Protein AF-A0A7Z1DRW9-F1 (afdb_monomer_lite)

Structure (mmCIF, N/CA/C/O backbone):
data_AF-A0A7Z1DRW9-F1
#
_entry.id   AF-A0A7Z1DRW9-F1
#
loop_
_atom_site.group_PDB
_atom_site.id
_atom_site.type_symbol
_atom_site.label_atom_id
_atom_site.label_alt_id
_atom_site.label_comp_id
_atom_site.label_asym_id
_atom_site.label_entity_id
_atom_site.label_seq_id
_atom_site.pdbx_PDB_ins_code
_atom_site.Cartn_x
_atom_site.Cartn_y
_atom_site.Cartn_z
_atom_site.occupancy
_atom_site.B_iso_or_equiv
_atom_site.auth_seq_id
_atom_site.auth_comp_id
_atom_site.auth_asym_id
_atom_site.auth_atom_id
_atom_site.pdbx_PDB_model_num
ATOM 1 N N . MET A 1 1 ? -5.530 1.410 28.103 1.00 53.78 1 MET A N 1
ATOM 2 C CA . MET A 1 1 ? -5.184 0.035 28.532 1.00 53.78 1 MET A CA 1
ATOM 3 C C . MET A 1 1 ? -5.486 -0.029 30.019 1.00 53.78 1 MET A C 1
ATOM 5 O O . MET A 1 1 ? -5.258 0.976 30.682 1.00 53.78 1 MET A O 1
ATOM 9 N N . GLN A 1 2 ? -6.097 -1.100 30.523 1.00 48.28 2 GLN A N 1
ATOM 10 C CA . GLN A 1 2 ? -6.380 -1.204 31.956 1.00 48.28 2 GLN A CA 1
ATOM 11 C C . GLN A 1 2 ? -5.165 -1.859 32.613 1.00 48.28 2 GLN A C 1
ATOM 13 O O . GLN A 1 2 ? -4.790 -2.970 32.236 1.00 48.28 2 GLN A O 1
ATOM 18 N N . THR A 1 3 ? -4.497 -1.152 33.520 1.00 59.00 3 THR A N 1
ATOM 19 C CA . THR A 1 3 ? -3.455 -1.770 34.347 1.00 59.00 3 THR A CA 1
ATOM 20 C C . THR A 1 3 ? -4.101 -2.756 35.323 1.00 59.00 3 THR A C 1
ATOM 22 O O . THR A 1 3 ? -5.303 -2.679 35.587 1.00 59.00 3 THR A O 1
ATOM 25 N N . LYS A 1 4 ? -3.313 -3.693 35.872 1.00 55.31 4 LYS A N 1
ATOM 26 C CA . LYS A 1 4 ? -3.790 -4.677 36.866 1.00 55.31 4 LYS A CA 1
ATOM 27 C C . LYS A 1 4 ? -4.442 -4.027 38.104 1.00 55.31 4 LYS A C 1
ATOM 29 O O . LYS A 1 4 ? -5.216 -4.689 38.780 1.00 55.31 4 LYS A O 1
ATOM 34 N N . ASP A 1 5 ? -4.207 -2.732 38.324 1.00 61.09 5 ASP A N 1
ATOM 35 C CA . ASP A 1 5 ? -4.785 -1.907 39.394 1.00 61.09 5 ASP A CA 1
ATOM 36 C C . ASP A 1 5 ? -6.076 -1.155 39.002 1.00 61.09 5 ASP A C 1
ATOM 38 O O . ASP A 1 5 ? -6.511 -0.242 39.702 1.00 61.09 5 ASP A O 1
ATOM 42 N N . GLY A 1 6 ? -6.694 -1.472 37.859 1.00 59.41 6 GLY A N 1
ATOM 43 C CA . GLY A 1 6 ? -7.991 -0.906 37.459 1.00 59.41 6 GLY A CA 1
ATOM 44 C C . GLY A 1 6 ? -7.952 0.544 36.956 1.00 59.41 6 GLY A C 1
ATOM 45 O O . GLY A 1 6 ? -8.985 1.075 36.541 1.00 59.41 6 GLY A O 1
ATOM 46 N N . LYS A 1 7 ? -6.778 1.187 36.918 1.00 56.84 7 LYS A N 1
ATOM 47 C CA . LYS A 1 7 ? -6.607 2.533 36.355 1.00 56.84 7 LYS A CA 1
ATOM 48 C C . LYS A 1 7 ? -6.734 2.488 34.828 1.00 56.84 7 LYS A C 1
ATOM 50 O O . LYS A 1 7 ? -5.965 1.818 34.139 1.00 56.84 7 LYS A O 1
ATOM 55 N N . GLN A 1 8 ? -7.717 3.213 34.292 1.00 57.59 8 GLN A N 1
ATOM 56 C CA . GLN A 1 8 ? -7.845 3.448 32.854 1.00 57.59 8 GLN A CA 1
ATOM 57 C C . GLN A 1 8 ? -6.898 4.570 32.431 1.00 57.59 8 GLN A C 1
ATOM 59 O O . GLN A 1 8 ? -7.150 5.744 32.698 1.00 57.59 8 GLN A O 1
ATOM 64 N N . GLU A 1 9 ? -5.830 4.222 31.721 1.00 63.50 9 GLU A N 1
ATOM 65 C CA . GLU A 1 9 ? -5.040 5.227 31.016 1.00 63.50 9 GLU A CA 1
ATOM 66 C C . GLU A 1 9 ? -5.742 5.653 29.724 1.00 63.50 9 GLU A C 1
ATOM 68 O O . GLU A 1 9 ? -6.103 4.811 28.886 1.00 63.50 9 GLU A O 1
ATOM 73 N N . ARG A 1 10 ? -5.925 6.972 29.563 1.00 54.94 10 ARG A N 1
ATOM 74 C CA . ARG A 1 10 ? -6.409 7.577 28.318 1.00 54.94 10 ARG A CA 1
ATOM 75 C C . ARG A 1 10 ? -5.383 7.332 27.216 1.00 54.94 10 ARG A C 1
ATOM 77 O O . ARG A 1 10 ? -4.242 7.772 27.307 1.00 54.94 10 ARG A O 1
ATOM 84 N N . ARG A 1 11 ? -5.811 6.646 26.157 1.00 58.62 11 ARG A N 1
ATOM 85 C CA . ARG A 1 11 ? -5.034 6.511 24.923 1.00 58.62 11 ARG A CA 1
ATOM 86 C C . ARG A 1 11 ? -5.243 7.764 24.078 1.00 58.62 11 ARG A C 1
ATOM 88 O O . ARG A 1 11 ? -6.378 8.070 23.732 1.00 58.62 11 ARG A O 1
ATOM 95 N N . ASN A 1 12 ? -4.155 8.449 23.734 1.00 57.84 12 ASN A N 1
ATOM 96 C CA . ASN A 1 12 ? -4.186 9.581 22.802 1.00 57.84 12 ASN A CA 1
ATOM 97 C C . ASN A 1 12 ? -4.012 9.143 21.335 1.00 57.84 12 ASN A C 1
ATOM 99 O O . ASN A 1 12 ? -4.280 9.931 20.437 1.00 57.84 12 ASN A O 1
ATOM 103 N N . VAL A 1 13 ? -3.580 7.896 21.086 1.00 58.91 13 VAL A N 1
ATOM 104 C CA . VAL A 1 13 ? -3.332 7.341 19.744 1.00 58.91 13 VAL A CA 1
ATOM 105 C C . VAL A 1 13 ? -3.800 5.879 19.679 1.00 58.91 13 VAL A C 1
ATOM 107 O O . VAL A 1 13 ? -3.577 5.102 20.613 1.00 58.91 13 VAL A O 1
ATOM 110 N N . GLY A 1 14 ? -4.443 5.511 18.565 1.00 58.00 14 GLY A N 1
ATOM 111 C CA . GLY A 1 14 ? -4.925 4.159 18.266 1.00 58.00 14 GLY A CA 1
ATOM 112 C C . GLY A 1 14 ? -6.333 3.849 18.791 1.00 58.00 14 GLY A C 1
ATOM 113 O O . GLY A 1 14 ? -6.787 4.393 19.796 1.00 58.00 14 GLY A O 1
ATOM 114 N N . THR A 1 15 ? -7.035 2.934 18.124 1.00 57.91 15 THR A N 1
ATOM 115 C CA . THR A 1 15 ? -8.346 2.434 18.564 1.00 57.91 15 THR A CA 1
ATOM 116 C C . THR A 1 15 ? -8.197 1.438 19.725 1.00 57.91 15 THR A C 1
ATOM 118 O O . THR A 1 15 ? -7.160 0.776 19.855 1.00 57.91 15 THR A O 1
ATOM 121 N N . PRO A 1 16 ? -9.191 1.315 20.623 1.00 59.78 16 PRO A N 1
ATOM 122 C CA . PRO A 1 16 ? -9.208 0.237 21.607 1.00 59.78 16 PRO A CA 1
ATOM 123 C C . PRO A 1 16 ? -9.276 -1.123 20.891 1.00 59.78 16 PRO A C 1
ATOM 125 O O . PRO A 1 16 ? -10.202 -1.384 20.120 1.00 59.78 16 PRO A O 1
ATOM 128 N N . GLN A 1 17 ? -8.284 -1.985 21.143 1.00 57.59 17 GLN A N 1
ATOM 129 C CA . GLN A 1 17 ? -8.292 -3.365 20.654 1.00 57.59 17 GLN A CA 1
ATOM 130 C C . GLN A 1 17 ? -9.519 -4.089 21.223 1.00 57.59 17 GLN A C 1
ATOM 132 O O . GLN A 1 17 ? -9.740 -4.070 22.432 1.00 57.59 17 GLN A O 1
ATOM 137 N N . GLY A 1 18 ? -10.329 -4.693 20.350 1.00 57.84 18 GLY A N 1
ATOM 138 C CA . GLY A 1 18 ? -11.540 -5.427 20.736 1.00 57.84 18 GLY A CA 1
ATOM 139 C C . GLY A 1 18 ? -12.862 -4.679 20.532 1.00 57.84 18 GLY A C 1
ATOM 140 O O . GLY A 1 18 ? -13.919 -5.252 20.778 1.00 57.84 18 GLY A O 1
ATOM 141 N N . GLY A 1 19 ? -12.845 -3.433 20.045 1.00 65.06 19 GLY A N 1
ATOM 142 C CA . GLY A 1 19 ? -14.066 -2.784 19.558 1.00 65.06 19 GLY A CA 1
ATOM 143 C C . GLY A 1 19 ? -14.494 -3.366 18.200 1.00 65.06 19 GLY A C 1
ATOM 144 O O . GLY A 1 19 ? -13.652 -3.419 17.300 1.00 65.06 19 GLY A O 1
ATOM 145 N N . PRO A 1 20 ? -15.772 -3.736 17.982 1.00 69.88 20 PRO A N 1
ATOM 146 C CA . PRO A 1 20 ? -16.229 -4.331 16.716 1.00 69.88 20 PRO A CA 1
ATOM 147 C C . PRO A 1 20 ? -16.017 -3.413 15.499 1.00 69.88 20 PRO A C 1
ATOM 149 O O . PRO A 1 20 ? -15.914 -3.886 14.373 1.00 69.88 20 PRO A O 1
ATOM 152 N N . LEU A 1 21 ? -15.894 -2.099 15.723 1.00 79.88 21 LEU A N 1
ATOM 153 C CA . LEU A 1 21 ? -15.651 -1.096 14.681 1.00 79.88 21 LEU A CA 1
ATOM 154 C C . LEU A 1 21 ? -14.159 -0.897 14.341 1.00 79.88 21 LEU A C 1
ATOM 156 O O . LEU A 1 21 ? -13.828 -0.331 13.302 1.00 79.88 21 LEU A O 1
ATOM 160 N N . SER A 1 22 ? -13.247 -1.369 15.196 1.00 77.94 22 SER A N 1
ATOM 161 C CA . SER A 1 22 ? -11.798 -1.203 15.026 1.00 77.94 22 SER A CA 1
ATOM 162 C C . SER A 1 22 ? -11.261 -1.683 13.664 1.00 77.94 22 SER A C 1
ATOM 164 O O . SER A 1 22 ? -10.531 -0.914 13.038 1.00 77.94 22 SER A O 1
ATOM 166 N N . PRO A 1 23 ? -11.613 -2.884 13.150 1.00 80.56 23 PRO A N 1
ATOM 167 C CA . PRO A 1 23 ? -11.091 -3.346 11.858 1.00 80.56 23 PRO A CA 1
ATOM 168 C C . PRO A 1 23 ? -11.574 -2.495 10.675 1.00 80.56 23 PRO A C 1
ATOM 170 O O . PRO A 1 23 ? -10.836 -2.291 9.714 1.00 80.56 23 PRO A O 1
ATOM 173 N N . VAL A 1 24 ? -12.786 -1.936 10.751 1.00 85.44 24 VAL A N 1
ATOM 174 C CA . VAL A 1 24 ? -13.320 -1.049 9.704 1.00 85.44 24 VAL A CA 1
ATOM 175 C C . VAL A 1 24 ? -12.577 0.286 9.698 1.00 85.44 24 VAL A C 1
ATOM 177 O O . VAL A 1 24 ? -12.180 0.763 8.637 1.00 85.44 24 VAL A O 1
ATOM 180 N N . LEU A 1 25 ? -12.337 0.870 10.876 1.00 84.00 25 LEU A N 1
ATOM 181 C CA . LEU A 1 25 ? -11.603 2.134 10.998 1.00 84.00 25 LEU A CA 1
ATOM 182 C C . LEU A 1 25 ? -10.143 1.999 10.555 1.00 84.00 25 LEU A C 1
ATOM 184 O O . LEU A 1 25 ? -9.638 2.883 9.866 1.00 84.00 25 LEU A O 1
ATOM 188 N N . ALA A 1 26 ? -9.486 0.886 10.894 1.00 83.12 26 ALA A N 1
ATOM 189 C CA . ALA A 1 26 ? -8.130 0.598 10.433 1.00 83.12 26 ALA A CA 1
ATOM 190 C C . ALA A 1 26 ? -8.066 0.511 8.899 1.00 83.12 26 ALA A C 1
ATOM 192 O O . ALA A 1 26 ? -7.224 1.154 8.274 1.00 83.12 26 ALA A O 1
ATOM 193 N N . ASN A 1 27 ? -9.012 -0.199 8.276 1.00 87.88 27 ASN A N 1
ATOM 194 C CA . ASN A 1 27 ? -9.088 -0.297 6.819 1.00 87.88 27 ASN A CA 1
ATOM 195 C C . ASN A 1 27 ? 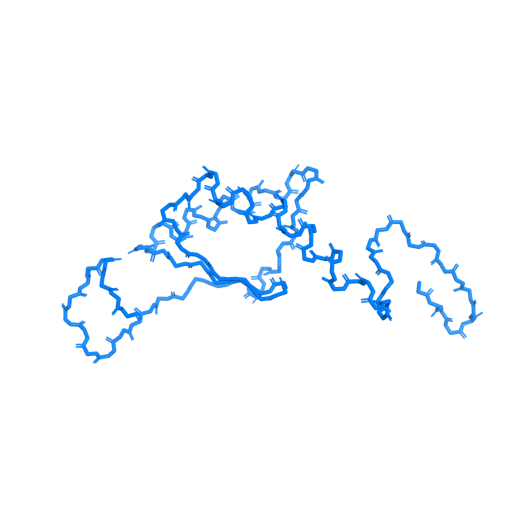-9.370 1.047 6.136 1.00 87.88 27 ASN A C 1
ATOM 197 O O . ASN A 1 27 ? -8.784 1.324 5.090 1.00 87.88 27 ASN A O 1
ATOM 201 N N . LEU A 1 28 ? -10.234 1.883 6.719 1.00 87.75 28 LEU A N 1
ATOM 202 C CA . LEU A 1 28 ? -10.518 3.224 6.207 1.00 87.75 28 LEU A CA 1
ATOM 203 C C . LEU A 1 28 ? -9.278 4.123 6.268 1.00 87.75 28 LEU A C 1
ATOM 205 O O . LEU A 1 28 ? -8.991 4.842 5.315 1.00 87.75 28 LEU A O 1
ATOM 209 N N . PHE A 1 29 ? -8.531 4.070 7.371 1.00 86.75 29 PHE A N 1
ATOM 210 C CA . PHE A 1 29 ? -7.280 4.808 7.503 1.00 86.75 29 PHE A CA 1
ATOM 211 C C . PHE A 1 29 ? -6.255 4.360 6.452 1.00 86.75 29 PHE A C 1
ATOM 213 O O . PHE A 1 29 ? -5.742 5.195 5.707 1.00 86.75 29 PHE A O 1
ATOM 220 N N . LEU A 1 30 ? -6.023 3.048 6.324 1.00 87.56 30 LEU A N 1
ATOM 221 C CA . LEU A 1 30 ? -5.088 2.482 5.344 1.00 87.56 30 LEU A CA 1
ATOM 222 C C . LEU A 1 30 ? -5.481 2.800 3.895 1.00 87.56 30 LEU A C 1
ATOM 224 O O . LEU A 1 30 ? -4.603 3.004 3.058 1.00 87.56 30 LEU A O 1
ATOM 228 N N . HIS A 1 31 ? -6.779 2.932 3.605 1.00 88.75 31 HIS A N 1
ATOM 229 C CA . HIS A 1 31 ? -7.245 3.351 2.285 1.00 88.75 31 HIS A CA 1
ATOM 230 C C . HIS A 1 31 ? -6.695 4.726 1.875 1.00 88.75 31 HIS A C 1
ATOM 232 O O . HIS A 1 31 ? -6.202 4.896 0.761 1.00 88.75 31 HIS A O 1
ATOM 238 N N . TYR A 1 32 ? -6.732 5.711 2.773 1.00 86.75 32 TYR A N 1
ATOM 239 C CA . TYR A 1 32 ? -6.228 7.054 2.471 1.00 86.75 32 TYR A CA 1
ATOM 240 C C . TYR A 1 32 ? -4.716 7.171 2.650 1.00 86.75 32 TYR A C 1
ATOM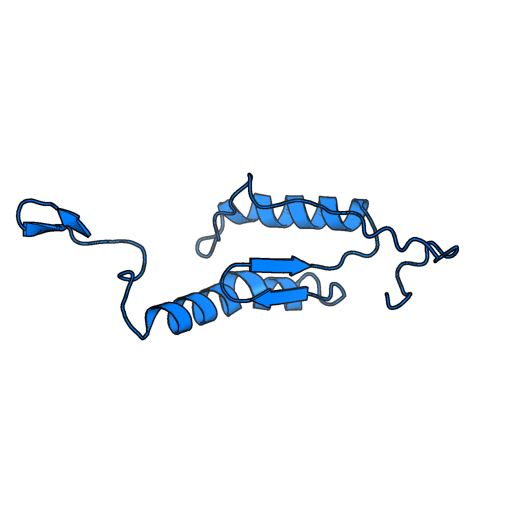 242 O O . TYR A 1 32 ? -4.053 7.836 1.854 1.00 86.75 32 TYR A O 1
ATOM 250 N N . ALA A 1 33 ? -4.170 6.508 3.667 1.00 84.62 33 ALA A N 1
ATOM 251 C CA . ALA A 1 33 ? -2.753 6.557 3.987 1.00 84.62 33 ALA A CA 1
ATOM 252 C C . ALA A 1 33 ? -1.892 5.827 2.937 1.00 84.62 33 ALA A C 1
ATOM 254 O O . ALA A 1 33 ? -0.830 6.325 2.548 1.00 84.62 33 ALA A O 1
ATOM 255 N N . LEU A 1 34 ? -2.352 4.678 2.430 1.00 87.38 34 LEU A N 1
ATOM 256 C CA . LEU A 1 34 ? -1.588 3.819 1.522 1.00 87.38 34 LEU A CA 1
ATOM 257 C C . LEU A 1 34 ? -2.249 3.662 0.151 1.00 87.38 34 LEU A C 1
ATOM 259 O O . LEU A 1 34 ? -1.653 4.071 -0.846 1.00 87.38 34 LEU A O 1
ATOM 263 N N . ASP A 1 35 ? -3.465 3.109 0.088 1.00 89.50 35 ASP A N 1
ATOM 264 C CA . ASP A 1 35 ? -4.067 2.666 -1.182 1.00 89.50 35 ASP A CA 1
ATOM 265 C C . ASP A 1 35 ? -4.241 3.830 -2.170 1.00 89.50 35 ASP A C 1
ATOM 267 O O . ASP A 1 35 ? -3.921 3.723 -3.358 1.00 89.50 35 ASP A O 1
ATOM 271 N N . ARG A 1 36 ? -4.716 4.981 -1.677 1.00 90.06 36 ARG A N 1
ATOM 272 C CA . ARG A 1 36 ? -4.916 6.182 -2.493 1.00 90.06 36 ARG A CA 1
ATOM 273 C C . ARG A 1 36 ? -3.595 6.723 -3.028 1.00 90.06 36 ARG A C 1
ATOM 275 O O . ARG A 1 36 ? -3.532 7.115 -4.191 1.00 90.06 36 ARG A O 1
ATOM 282 N N . TRP A 1 37 ? -2.551 6.730 -2.204 1.00 88.81 37 TRP A N 1
ATOM 283 C CA . TRP A 1 37 ? -1.223 7.177 -2.617 1.00 88.81 37 TRP A CA 1
ATOM 284 C C . TRP A 1 37 ? -0.623 6.247 -3.675 1.00 88.81 37 TRP A C 1
ATOM 286 O O . TRP A 1 37 ? -0.129 6.741 -4.689 1.00 88.81 37 TRP A O 1
ATOM 296 N N . LEU A 1 38 ? -0.737 4.926 -3.490 1.00 89.81 38 LEU A N 1
ATOM 297 C CA . LEU A 1 38 ? -0.294 3.935 -4.477 1.00 89.81 38 LEU A CA 1
ATOM 298 C C . LEU A 1 38 ? -1.015 4.130 -5.810 1.00 89.81 38 LEU A C 1
ATOM 300 O O . LEU A 1 38 ? -0.368 4.243 -6.843 1.00 89.81 38 LEU A O 1
ATOM 304 N N . THR A 1 39 ? -2.340 4.279 -5.778 1.00 90.31 39 THR A N 1
ATOM 305 C CA . THR A 1 39 ? -3.154 4.451 -6.992 1.00 90.31 39 THR A CA 1
ATOM 306 C C . THR A 1 39 ? -2.801 5.729 -7.762 1.00 90.31 39 THR A C 1
ATOM 308 O O . THR A 1 39 ? -2.852 5.746 -8.987 1.00 90.31 39 THR A O 1
ATOM 311 N N . VAL A 1 40 ? -2.450 6.815 -7.065 1.00 90.38 40 VAL A N 1
ATOM 312 C CA . VAL A 1 40 ? -2.125 8.104 -7.702 1.00 90.38 40 VAL A CA 1
ATOM 313 C C . VAL A 1 40 ? -0.679 8.151 -8.199 1.00 90.38 40 VAL A C 1
ATOM 315 O O . VAL A 1 40 ? -0.424 8.684 -9.275 1.00 90.38 40 VAL A O 1
ATOM 318 N N . ARG A 1 41 ? 0.276 7.638 -7.416 1.00 89.06 41 ARG A N 1
ATOM 319 C CA . ARG A 1 41 ? 1.717 7.805 -7.677 1.00 89.06 41 ARG A CA 1
ATOM 320 C C . ARG A 1 41 ? 2.342 6.620 -8.414 1.00 89.06 41 ARG A C 1
ATOM 322 O O . ARG A 1 41 ? 3.350 6.796 -9.090 1.00 89.06 41 ARG A O 1
ATOM 329 N N . HIS A 1 42 ? 1.733 5.443 -8.297 1.00 90.12 42 HIS A N 1
ATOM 330 C CA . HIS A 1 42 ? 2.189 4.183 -8.881 1.00 90.12 42 HIS A CA 1
ATOM 331 C C . HIS A 1 42 ? 1.023 3.402 -9.528 1.00 90.12 42 HIS A C 1
ATOM 333 O O . HIS A 1 42 ? 0.794 2.245 -9.172 1.00 90.12 42 HIS A O 1
ATOM 339 N N . PRO A 1 43 ? 0.279 3.999 -10.484 1.00 89.81 43 PRO A N 1
ATOM 340 C CA . PRO A 1 43 ? -0.902 3.367 -11.088 1.00 89.81 43 PRO A CA 1
ATOM 341 C C . PRO A 1 43 ? -0.592 2.048 -11.816 1.00 89.81 43 PRO A C 1
ATOM 343 O O . PRO A 1 43 ? -1.466 1.196 -11.949 1.00 89.81 43 PRO A O 1
ATOM 346 N N . ASP A 1 44 ? 0.652 1.866 -12.262 1.00 89.38 44 ASP A N 1
ATOM 347 C CA . ASP A 1 44 ? 1.103 0.677 -12.990 1.00 89.38 44 ASP A CA 1
ATOM 348 C C . ASP A 1 44 ? 1.506 -0.499 -12.086 1.00 89.38 44 ASP A C 1
ATOM 350 O O . ASP A 1 44 ? 1.828 -1.573 -12.604 1.00 89.38 44 ASP A O 1
ATOM 354 N N . ILE A 1 45 ? 1.515 -0.305 -10.760 1.00 89.00 45 ILE A N 1
ATOM 355 C CA . ILE A 1 45 ? 1.911 -1.321 -9.780 1.00 89.00 45 ILE A CA 1
ATOM 356 C C . ILE A 1 45 ? 0.649 -1.983 -9.219 1.00 89.00 45 ILE A C 1
ATOM 358 O O . ILE A 1 45 ? -0.028 -1.399 -8.369 1.00 89.00 45 ILE A O 1
ATOM 362 N N . PRO A 1 46 ? 0.310 -3.209 -9.654 1.00 89.94 46 PRO A N 1
ATOM 363 C CA . PRO A 1 46 ? -0.790 -3.942 -9.055 1.00 89.94 46 PRO A CA 1
ATOM 364 C C . PRO A 1 46 ? -0.435 -4.336 -7.620 1.00 89.94 46 PRO A C 1
ATOM 366 O O . PRO A 1 46 ? 0.663 -4.827 -7.344 1.00 89.94 46 PRO A O 1
ATOM 369 N N . PHE A 1 47 ? -1.387 -4.147 -6.712 1.00 91.56 47 PHE A N 1
ATOM 370 C CA . PHE A 1 47 ? -1.240 -4.494 -5.307 1.00 91.56 47 PHE A CA 1
ATOM 371 C C . PHE A 1 47 ? -2.509 -5.140 -4.757 1.00 91.56 47 PHE A C 1
ATOM 373 O O . PHE A 1 47 ? -3.617 -4.869 -5.220 1.00 91.56 47 PHE A O 1
ATOM 380 N N . CYS A 1 48 ? -2.329 -5.980 -3.745 1.00 89.81 48 CYS A N 1
ATOM 381 C CA . CYS A 1 48 ? -3.396 -6.592 -2.968 1.00 89.81 48 CYS A CA 1
ATOM 382 C C . CYS A 1 48 ? -3.130 -6.310 -1.491 1.00 89.81 48 CYS A C 1
ATOM 384 O O . CYS A 1 48 ? -1.995 -6.446 -1.039 1.00 89.81 48 CYS A O 1
ATOM 386 N N . ARG A 1 49 ? -4.164 -5.941 -0.733 1.00 90.81 49 ARG A N 1
ATOM 387 C CA . ARG A 1 49 ? -4.062 -5.697 0.709 1.00 90.81 49 ARG A CA 1
ATOM 388 C C . ARG A 1 49 ? -5.129 -6.486 1.453 1.00 90.81 49 ARG A C 1
ATOM 390 O O . ARG A 1 49 ? -6.291 -6.490 1.049 1.00 90.81 49 ARG A O 1
ATOM 397 N N . TYR A 1 50 ? -4.735 -7.118 2.547 1.00 86.00 50 TYR A N 1
ATOM 398 C CA . TYR A 1 50 ? -5.611 -7.784 3.493 1.00 86.00 50 TYR A CA 1
ATOM 399 C C . TYR A 1 50 ? -5.314 -7.255 4.894 1.00 86.00 50 TYR A C 1
ATOM 401 O O . TYR A 1 50 ? -4.244 -7.501 5.434 1.00 86.00 50 TYR A O 1
ATOM 409 N N . ALA A 1 51 ? -6.264 -6.515 5.475 1.00 86.12 51 ALA A N 1
ATOM 410 C CA . ALA A 1 51 ? -6.046 -5.779 6.721 1.00 86.12 51 ALA A CA 1
ATOM 411 C C . ALA A 1 51 ? -4.776 -4.900 6.639 1.00 86.12 51 ALA A C 1
ATOM 413 O O . ALA A 1 51 ? -4.723 -3.991 5.806 1.00 86.12 51 ALA A O 1
ATOM 414 N N . ASP A 1 52 ? -3.791 -5.152 7.492 1.00 82.75 52 ASP A N 1
ATOM 415 C CA . ASP A 1 52 ? -2.487 -4.496 7.554 1.00 82.75 52 ASP A CA 1
ATOM 416 C C . ASP A 1 52 ? -1.429 -5.109 6.620 1.00 82.75 52 ASP A C 1
ATOM 418 O O . ASP A 1 52 ? -0.477 -4.416 6.259 1.00 82.75 52 ASP A O 1
ATOM 422 N N . ASP A 1 53 ? -1.636 -6.335 6.137 1.00 84.19 53 ASP A N 1
ATOM 423 C CA . ASP A 1 53 ? -0.718 -7.013 5.221 1.00 84.19 53 ASP A CA 1
ATOM 424 C C . ASP A 1 53 ? -0.968 -6.608 3.762 1.00 84.19 53 ASP A C 1
ATOM 426 O O . ASP A 1 53 ? -2.094 -6.647 3.258 1.00 84.19 53 ASP A O 1
ATOM 430 N N . GLY A 1 54 ? 0.094 -6.250 3.039 1.00 86.50 54 GLY A N 1
ATOM 431 C CA . GLY A 1 54 ? 0.024 -5.840 1.637 1.00 86.50 54 GLY A CA 1
ATOM 432 C C . GLY A 1 54 ? 1.092 -6.500 0.771 1.00 86.50 54 GLY A C 1
ATOM 433 O O . GLY A 1 54 ? 2.244 -6.621 1.173 1.00 86.50 54 GLY A O 1
ATOM 434 N N . ILE A 1 55 ? 0.716 -6.881 -0.449 1.00 89.75 55 ILE A N 1
ATOM 435 C CA . ILE A 1 55 ? 1.621 -7.392 -1.482 1.00 89.75 55 ILE A CA 1
ATOM 436 C C . ILE A 1 55 ? 1.569 -6.440 -2.672 1.00 89.75 55 ILE A C 1
ATOM 438 O O . ILE A 1 55 ? 0.502 -6.194 -3.232 1.00 89.75 55 ILE A O 1
ATOM 442 N N . LEU A 1 56 ? 2.730 -5.928 -3.073 1.00 90.50 56 LEU A N 1
ATOM 443 C CA . LEU A 1 56 ? 2.892 -5.060 -4.235 1.00 90.50 56 LEU A CA 1
ATOM 444 C C . LEU A 1 56 ? 3.735 -5.794 -5.272 1.00 90.50 56 LEU A C 1
ATOM 446 O O . LEU A 1 56 ? 4.847 -6.236 -4.979 1.00 90.50 56 LEU A O 1
ATOM 450 N N . ARG A 1 57 ? 3.218 -5.929 -6.494 1.00 89.06 57 ARG A N 1
ATOM 451 C CA . ARG A 1 57 ? 3.905 -6.661 -7.558 1.00 89.06 57 ARG A CA 1
ATOM 452 C C . ARG A 1 57 ? 4.657 -5.690 -8.458 1.00 89.06 57 ARG A C 1
ATOM 454 O O . ARG A 1 57 ? 4.059 -4.974 -9.255 1.00 89.06 57 ARG A O 1
ATOM 461 N N . CYS A 1 58 ? 5.978 -5.716 -8.338 1.00 88.62 58 CYS A N 1
ATOM 462 C CA . CYS A 1 58 ? 6.886 -4.925 -9.162 1.00 88.62 58 CYS A CA 1
ATOM 463 C C . CYS A 1 58 ? 7.411 -5.755 -10.343 1.00 88.62 58 CYS A C 1
ATOM 465 O O . CYS A 1 58 ? 7.569 -6.972 -10.255 1.00 88.62 58 CYS A O 1
ATOM 467 N N . ARG A 1 59 ? 7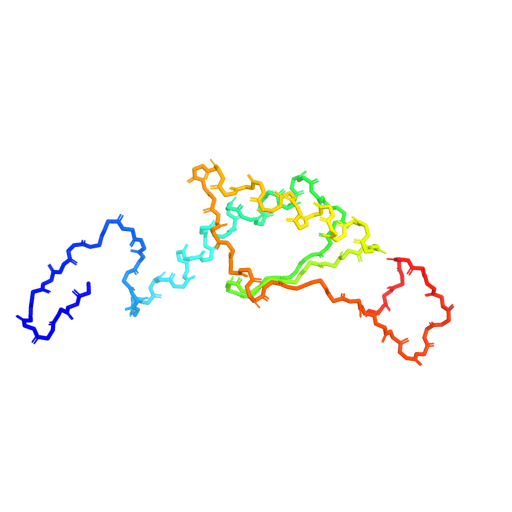.710 -5.082 -11.451 1.00 85.50 59 ARG A N 1
ATOM 468 C CA . ARG A 1 59 ? 8.249 -5.650 -12.694 1.00 85.50 59 ARG A CA 1
ATOM 469 C C . ARG A 1 59 ? 9.741 -5.960 -12.611 1.00 85.50 59 ARG A C 1
ATOM 471 O O . ARG A 1 59 ? 10.245 -6.790 -13.360 1.00 85.50 59 ARG A O 1
ATOM 478 N N . SER A 1 60 ? 10.464 -5.261 -11.742 1.00 85.75 60 SER A N 1
ATOM 479 C CA . SER A 1 60 ? 11.903 -5.441 -11.558 1.00 85.75 60 SER A CA 1
ATOM 480 C C . SER A 1 60 ? 12.308 -5.211 -10.109 1.00 85.75 60 SER A C 1
ATOM 482 O O . SER A 1 60 ? 11.637 -4.490 -9.371 1.00 85.75 60 SER A O 1
ATOM 484 N N . GLU A 1 61 ? 13.453 -5.769 -9.724 1.00 87.12 61 GLU A N 1
ATOM 485 C CA . GLU A 1 61 ? 14.037 -5.535 -8.402 1.00 87.12 61 GLU A CA 1
ATOM 486 C C . GLU A 1 61 ? 14.328 -4.046 -8.163 1.00 87.12 61 GLU A C 1
ATOM 488 O O . GLU A 1 61 ? 14.071 -3.526 -7.082 1.00 87.12 61 GLU A O 1
ATOM 493 N N . ARG A 1 62 ? 14.779 -3.326 -9.198 1.00 87.94 62 ARG A N 1
ATOM 494 C CA . ARG A 1 62 ? 15.042 -1.884 -9.114 1.00 87.94 62 ARG A CA 1
ATOM 495 C C . ARG A 1 62 ? 13.775 -1.080 -8.815 1.00 87.94 62 ARG A C 1
ATOM 497 O O . ARG A 1 62 ? 13.828 -0.124 -8.048 1.00 87.94 62 ARG A O 1
ATOM 504 N N . GLU A 1 63 ? 12.648 -1.459 -9.416 1.00 88.75 63 GLU A N 1
ATOM 505 C CA . GLU A 1 63 ? 11.348 -0.843 -9.126 1.00 88.75 63 GLU A CA 1
ATOM 506 C C . GLU A 1 63 ? 10.900 -1.151 -7.693 1.00 88.75 63 GLU A C 1
ATOM 508 O O . GLU A 1 63 ? 10.466 -0.243 -6.988 1.00 88.75 63 GLU A O 1
ATOM 513 N N . ALA A 1 64 ? 11.092 -2.391 -7.229 1.00 88.88 64 ALA A N 1
ATOM 514 C CA . ALA A 1 64 ? 10.778 -2.779 -5.856 1.00 88.88 64 ALA A CA 1
ATOM 515 C C . ALA A 1 64 ? 11.616 -2.002 -4.828 1.00 88.88 64 ALA A C 1
ATOM 517 O O . ALA A 1 64 ? 11.070 -1.475 -3.863 1.00 88.88 64 ALA A O 1
ATOM 518 N N . GLN A 1 65 ? 12.926 -1.867 -5.055 1.00 90.38 65 GLN A N 1
ATOM 519 C CA . GLN A 1 65 ? 13.826 -1.089 -4.195 1.00 90.38 65 GLN A CA 1
ATOM 520 C C . GLN A 1 65 ? 13.462 0.401 -4.192 1.00 90.38 65 GLN A C 1
ATOM 522 O O . GLN A 1 65 ? 13.430 1.033 -3.135 1.00 90.38 65 GLN A O 1
ATOM 527 N N . TYR A 1 66 ? 13.144 0.965 -5.362 1.00 90.62 66 TYR A N 1
ATOM 528 C CA . TYR A 1 66 ? 12.684 2.347 -5.465 1.00 90.62 66 TYR A CA 1
ATOM 529 C C . TYR A 1 66 ? 11.397 2.564 -4.664 1.00 90.62 66 TYR A C 1
ATOM 531 O O . TYR A 1 66 ? 11.341 3.472 -3.834 1.00 90.62 66 TYR A O 1
ATOM 539 N N . LEU A 1 67 ? 10.394 1.704 -4.848 1.00 89.62 67 LEU A N 1
ATOM 540 C CA . LEU A 1 67 ? 9.130 1.789 -4.125 1.00 89.62 67 LEU A CA 1
ATOM 541 C C . LEU A 1 67 ? 9.322 1.612 -2.614 1.00 89.62 67 LEU A C 1
ATOM 543 O O . LEU A 1 67 ? 8.744 2.371 -1.839 1.00 89.62 67 LEU A O 1
ATOM 547 N N . HIS A 1 68 ? 10.181 0.680 -2.197 1.00 88.00 68 HIS A N 1
ATOM 548 C CA . HIS A 1 68 ? 10.537 0.488 -0.793 1.00 88.00 68 HIS A CA 1
ATOM 549 C C . HIS A 1 68 ? 11.109 1.774 -0.185 1.00 88.00 68 HIS A C 1
ATOM 551 O O . HIS A 1 68 ? 10.600 2.248 0.827 1.00 88.00 68 HIS A O 1
ATOM 557 N N . SER A 1 69 ? 12.086 2.403 -0.852 1.00 87.94 69 SER A N 1
ATOM 558 C CA . SER A 1 69 ? 12.668 3.670 -0.388 1.00 87.94 69 SER A CA 1
ATOM 559 C C . SER A 1 69 ? 11.650 4.813 -0.324 1.00 87.94 69 SER A C 1
ATOM 561 O O . SER A 1 69 ? 11.677 5.615 0.607 1.00 87.94 69 SER A O 1
ATOM 563 N N . GLN A 1 70 ? 10.720 4.883 -1.285 1.00 87.81 70 GLN A N 1
ATOM 564 C CA . GLN A 1 70 ? 9.656 5.887 -1.278 1.00 87.81 70 GLN A CA 1
ATOM 565 C C . GLN A 1 70 ? 8.736 5.691 -0.079 1.00 87.81 70 GLN A C 1
ATOM 567 O O . GLN A 1 70 ? 8.363 6.666 0.563 1.00 87.81 70 GLN A O 1
ATOM 572 N N . LEU A 1 71 ? 8.382 4.444 0.234 1.00 84.44 71 LEU A N 1
ATOM 573 C CA . LEU A 1 71 ? 7.563 4.133 1.394 1.00 84.44 71 LEU A CA 1
ATOM 574 C C . LEU A 1 71 ? 8.305 4.440 2.712 1.00 84.44 71 LEU A C 1
ATOM 576 O O . LEU A 1 71 ? 7.650 4.850 3.666 1.00 84.44 71 LEU A O 1
ATOM 580 N N . ASP A 1 72 ? 9.633 4.280 2.781 1.00 82.50 72 ASP A N 1
ATOM 581 C CA . ASP A 1 72 ? 10.432 4.605 3.981 1.00 82.50 72 ASP A CA 1
ATOM 582 C C . ASP A 1 72 ? 10.497 6.123 4.215 1.00 82.50 72 ASP A C 1
ATOM 584 O O . ASP A 1 72 ? 10.350 6.607 5.332 1.00 82.50 72 ASP A O 1
ATOM 588 N N . MET A 1 73 ? 10.618 6.913 3.145 1.00 80.00 73 MET A N 1
ATOM 589 C CA . MET A 1 73 ? 10.608 8.380 3.237 1.00 80.00 73 MET A CA 1
ATOM 590 C C . MET A 1 73 ? 9.269 8.953 3.726 1.00 80.00 73 MET A C 1
ATOM 592 O O . MET A 1 73 ? 9.209 10.109 4.148 1.00 80.00 73 MET A O 1
ATOM 596 N N . ARG A 1 74 ? 8.184 8.169 3.670 1.00 73.69 74 ARG A N 1
ATOM 597 C CA . ARG A 1 74 ? 6.849 8.616 4.087 1.00 73.69 74 ARG A CA 1
ATOM 598 C C . ARG A 1 74 ? 6.641 8.626 5.592 1.00 73.69 74 ARG A C 1
ATOM 600 O O . ARG A 1 74 ? 5.616 9.150 6.002 1.00 73.69 74 ARG A O 1
ATOM 607 N N . GLU A 1 75 ? 7.590 8.159 6.404 1.00 60.22 75 GLU A N 1
ATOM 608 C CA . GLU A 1 75 ? 7.521 8.270 7.872 1.00 60.22 75 GLU A CA 1
ATOM 609 C C . GLU A 1 75 ? 7.40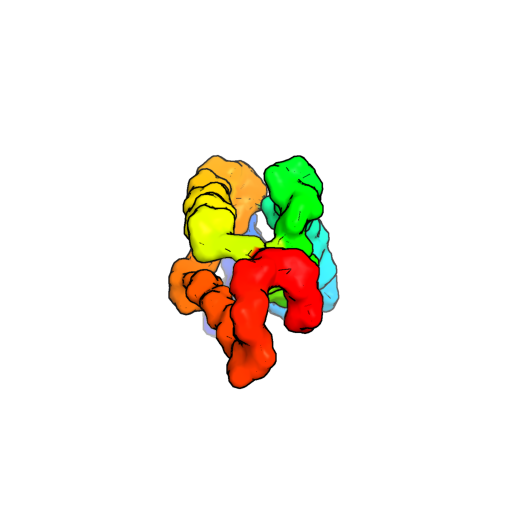6 9.721 8.386 1.00 60.22 75 GLU A C 1
ATOM 611 O O . GLU A 1 75 ? 7.061 9.945 9.542 1.00 60.22 75 GLU A O 1
ATOM 616 N N . VAL A 1 76 ? 7.658 10.714 7.525 1.00 56.31 76 VAL A N 1
ATOM 617 C CA . VAL A 1 76 ? 7.616 12.153 7.842 1.00 56.31 76 VAL A CA 1
ATOM 618 C C . VAL A 1 76 ? 6.239 12.793 7.564 1.00 56.31 76 VAL A C 1
ATOM 620 O O . VAL A 1 76 ? 5.994 13.939 7.936 1.00 56.31 76 VAL A O 1
ATOM 623 N N . ASP A 1 77 ? 5.323 12.082 6.902 1.00 66.19 77 ASP A N 1
ATOM 624 C CA . ASP A 1 77 ? 3.992 12.587 6.538 1.00 66.19 77 ASP A CA 1
ATOM 625 C C . ASP A 1 77 ? 3.045 12.567 7.766 1.00 66.19 77 ASP A C 1
ATOM 627 O O . ASP A 1 77 ? 3.049 11.598 8.522 1.00 66.19 77 ASP A O 1
ATOM 631 N N . PRO A 1 78 ? 2.179 13.567 8.014 1.00 60.56 78 PRO A N 1
ATOM 632 C CA . PRO A 1 78 ? 1.175 13.504 9.089 1.00 60.56 78 PRO A CA 1
ATOM 633 C C . PRO A 1 78 ? 0.221 12.296 9.024 1.00 60.56 78 PRO A C 1
ATOM 635 O O . PRO A 1 78 ? -0.418 11.970 10.022 1.00 60.56 78 PRO A O 1
ATOM 638 N N . ILE A 1 79 ? 0.112 11.635 7.866 1.00 64.88 79 ILE A N 1
ATOM 639 C CA . ILE A 1 79 ? -0.681 10.408 7.659 1.00 64.88 79 ILE A CA 1
ATOM 640 C C . ILE A 1 79 ? 0.252 9.185 7.492 1.00 64.88 79 ILE A C 1
ATOM 642 O O . ILE A 1 79 ? -0.130 8.152 6.945 1.00 64.88 79 ILE A O 1
ATOM 646 N N . ALA A 1 80 ? 1.508 9.298 7.930 1.00 63.25 80 ALA A N 1
ATOM 647 C CA . ALA A 1 80 ? 2.499 8.242 7.816 1.00 63.25 80 ALA A CA 1
ATOM 648 C C . ALA A 1 80 ? 2.046 6.958 8.510 1.00 63.25 80 ALA A C 1
ATOM 650 O O . ALA A 1 80 ? 1.541 6.962 9.635 1.00 63.25 80 ALA A O 1
ATOM 651 N N . ILE A 1 81 ? 2.292 5.840 7.835 1.00 66.50 81 ILE A N 1
ATOM 652 C CA . ILE A 1 81 ? 2.235 4.516 8.440 1.00 66.50 81 ILE A CA 1
ATOM 653 C C . ILE A 1 81 ? 3.675 4.154 8.782 1.00 66.50 81 ILE A C 1
ATOM 655 O O . ILE A 1 81 ? 4.514 4.080 7.884 1.00 66.50 81 ILE A O 1
ATOM 659 N N . HIS A 1 82 ? 3.954 3.918 10.062 1.00 70.19 82 HIS A N 1
ATOM 660 C CA . HIS A 1 82 ? 5.213 3.298 10.462 1.00 70.19 82 HIS A CA 1
ATOM 661 C C . HIS A 1 82 ? 5.188 1.838 10.034 1.00 70.19 82 HIS A C 1
ATO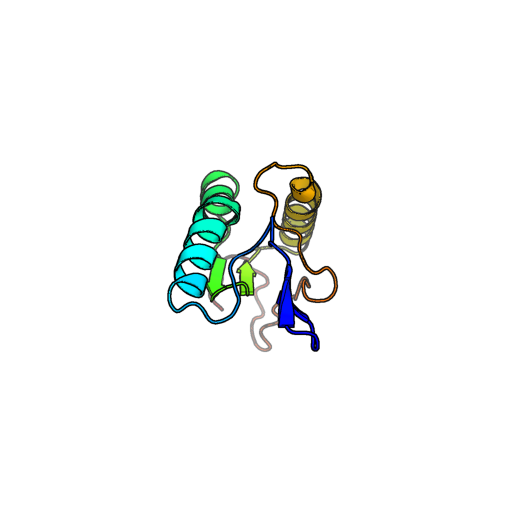M 663 O O . HIS A 1 82 ? 4.282 1.093 10.413 1.00 70.19 82 HIS A O 1
ATOM 669 N N . ARG A 1 83 ? 6.158 1.447 9.211 1.00 69.62 83 ARG A N 1
ATOM 670 C CA . ARG A 1 83 ? 6.261 0.074 8.723 1.00 69.62 83 ARG A CA 1
ATOM 671 C C . ARG A 1 83 ? 7.131 -0.732 9.673 1.00 69.62 83 ARG A C 1
ATOM 673 O O . ARG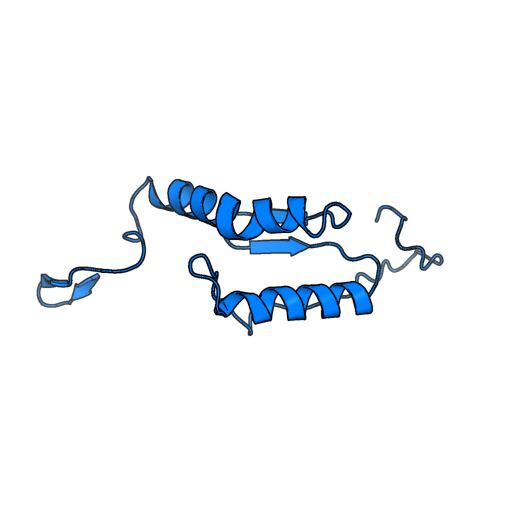 A 1 83 ? 8.143 -0.240 10.165 1.00 69.62 83 ARG A O 1
ATOM 680 N N . ASP A 1 84 ? 6.763 -1.987 9.891 1.00 73.62 84 ASP A N 1
ATOM 681 C CA . ASP A 1 84 ? 7.648 -2.915 10.578 1.00 73.62 84 ASP A CA 1
ATOM 682 C C . ASP A 1 84 ? 8.748 -3.373 9.605 1.00 73.62 84 ASP A C 1
ATOM 684 O O . ASP A 1 84 ? 8.501 -4.085 8.622 1.00 73.62 84 ASP A O 1
ATOM 688 N N . ALA A 1 85 ? 9.974 -2.918 9.862 1.00 68.56 85 ALA A N 1
ATOM 689 C CA . ALA A 1 85 ? 11.142 -3.223 9.043 1.00 68.56 85 ALA A CA 1
ATOM 690 C C . ALA A 1 85 ? 11.535 -4.711 9.076 1.00 68.56 85 ALA A C 1
ATOM 692 O O . ALA A 1 85 ? 12.231 -5.169 8.175 1.00 68.56 85 ALA A O 1
ATOM 693 N N . GLN A 1 86 ? 11.106 -5.474 10.088 1.00 66.12 86 GLN A N 1
ATOM 694 C CA . GLN A 1 86 ? 11.378 -6.911 10.179 1.00 66.12 86 GLN A CA 1
ATOM 695 C C . GLN A 1 86 ? 10.366 -7.746 9.390 1.00 66.12 86 GLN A C 1
ATOM 697 O O . GLN A 1 86 ? 10.687 -8.858 8.976 1.00 66.12 86 GLN A O 1
ATOM 702 N N . GLN A 1 87 ? 9.160 -7.219 9.166 1.00 72.19 87 GLN A N 1
ATOM 703 C CA . GLN A 1 87 ? 8.106 -7.912 8.417 1.00 72.19 87 GLN A CA 1
ATOM 704 C C . GLN A 1 87 ? 8.093 -7.559 6.925 1.00 72.19 87 GLN A C 1
ATOM 706 O O . GLN A 1 87 ? 7.562 -8.317 6.112 1.00 72.19 87 GLN A O 1
ATOM 711 N N . THR A 1 88 ? 8.707 -6.441 6.535 1.00 77.00 88 THR A N 1
ATOM 712 C CA . THR A 1 88 ? 8.729 -6.006 5.135 1.00 77.00 88 THR A CA 1
ATOM 713 C C . THR A 1 88 ? 9.939 -6.577 4.405 1.00 77.00 88 THR A C 1
ATOM 715 O O . THR A 1 88 ? 11.079 -6.309 4.771 1.00 77.00 88 THR A O 1
ATOM 718 N N . SER A 1 89 ? 9.707 -7.337 3.335 1.00 81.75 89 SER A N 1
ATOM 719 C CA . SER A 1 89 ? 10.784 -7.894 2.512 1.00 81.75 89 SER A CA 1
ATOM 720 C C . SER A 1 89 ? 10.460 -7.818 1.022 1.00 81.75 89 SER A C 1
ATOM 722 O O . SER A 1 89 ? 9.302 -7.879 0.611 1.00 81.75 89 SER A O 1
ATOM 724 N N . ILE A 1 90 ? 11.502 -7.666 0.202 1.00 83.88 90 ILE A N 1
ATOM 725 C CA . ILE A 1 90 ? 11.402 -7.767 -1.256 1.00 83.88 90 ILE A CA 1
ATOM 726 C C . ILE A 1 90 ? 11.691 -9.220 -1.626 1.00 83.88 90 ILE A C 1
ATOM 728 O O . ILE A 1 90 ? 12.810 -9.700 -1.450 1.00 83.88 90 ILE A O 1
ATOM 732 N N . LEU A 1 91 ? 10.679 -9.916 -2.142 1.00 83.31 91 LEU A N 1
ATOM 733 C CA . LEU A 1 91 ? 10.803 -11.292 -2.610 1.00 83.31 91 LEU A CA 1
ATOM 734 C C . LEU A 1 91 ? 10.827 -11.328 -4.141 1.00 83.31 91 LEU A C 1
ATOM 736 O O . LEU A 1 91 ? 9.954 -10.766 -4.801 1.00 83.31 91 LEU A O 1
ATOM 740 N N . ALA A 1 92 ? 11.801 -12.037 -4.709 1.00 76.50 92 ALA A N 1
ATOM 741 C CA . ALA A 1 92 ? 11.812 -12.346 -6.132 1.00 76.50 92 ALA A CA 1
ATOM 742 C C . ALA A 1 92 ? 10.929 -13.573 -6.408 1.00 76.50 92 ALA A C 1
ATOM 744 O O . ALA A 1 92 ? 11.223 -14.674 -5.939 1.00 76.50 92 ALA A O 1
ATOM 745 N N . CYS A 1 93 ? 9.867 -13.406 -7.200 1.00 69.81 93 CYS A N 1
ATOM 746 C CA . CYS A 1 93 ? 9.107 -14.545 -7.711 1.00 69.81 93 CYS A CA 1
ATOM 747 C C . CYS A 1 93 ? 9.933 -15.287 -8.767 1.00 69.81 93 CYS A C 1
ATOM 749 O O . CYS A 1 93 ? 10.146 -14.785 -9.870 1.00 69.81 93 CYS A O 1
ATOM 751 N N . VAL A 1 94 ? 10.371 -16.502 -8.437 1.00 63.34 94 VAL A N 1
ATOM 752 C CA . VAL A 1 94 ? 11.016 -17.420 -9.381 1.00 63.34 94 VAL A CA 1
ATOM 753 C C . VAL A 1 94 ? 10.006 -18.509 -9.735 1.00 63.34 94 VAL A C 1
ATOM 755 O O . VAL A 1 94 ? 9.798 -19.438 -8.961 1.00 63.34 94 VAL A O 1
ATOM 758 N N . CYS A 1 95 ? 9.350 -18.391 -10.893 1.00 56.62 95 CYS A N 1
ATOM 759 C CA . CYS A 1 95 ? 8.494 -19.459 -11.418 1.00 56.62 95 CYS A CA 1
ATOM 760 C C . CYS A 1 95 ? 9.408 -20.586 -11.972 1.00 56.62 95 CYS A C 1
ATOM 762 O O . CYS A 1 95 ? 10.133 -20.336 -12.938 1.00 56.62 95 CYS A O 1
ATOM 764 N N . PRO A 1 96 ? 9.393 -21.822 -11.422 1.00 55.44 96 PRO A N 1
ATOM 765 C CA . PRO A 1 96 ? 10.349 -22.895 -11.759 1.00 55.44 96 PRO A CA 1
ATOM 766 C C . PRO A 1 96 ? 10.205 -23.501 -13.172 1.00 55.44 96 PRO A C 1
ATOM 768 O O . PRO A 1 96 ? 10.866 -24.487 -13.483 1.00 55.44 96 PRO A O 1
ATOM 771 N N . GLY A 1 97 ? 9.373 -22.919 -14.042 1.00 56.75 97 GLY A N 1
ATOM 772 C CA . GLY A 1 97 ? 9.168 -23.362 -15.427 1.00 56.75 97 GLY A CA 1
ATOM 773 C C . GLY A 1 97 ? 9.082 -22.236 -16.462 1.00 56.75 97 GLY A C 1
ATOM 774 O O . GLY A 1 97 ? 8.726 -22.506 -17.603 1.00 56.75 97 GLY A O 1
ATOM 775 N N . CYS A 1 98 ? 9.376 -20.983 -16.095 1.00 51.91 98 CYS A N 1
ATOM 776 C CA . CYS A 1 98 ? 9.255 -19.846 -17.010 1.00 51.91 98 CYS A CA 1
ATOM 777 C C . CYS A 1 98 ? 10.640 -19.432 -17.537 1.00 51.91 98 CYS A C 1
ATOM 779 O O . CYS A 1 98 ? 11.445 -18.859 -16.805 1.00 51.91 98 CYS A O 1
ATOM 781 N N . SER A 1 99 ? 10.936 -19.739 -18.803 1.00 52.91 99 SER A N 1
ATOM 782 C CA . SER A 1 99 ? 12.164 -19.312 -19.498 1.00 52.91 99 SER A CA 1
ATOM 783 C C . SER A 1 99 ? 12.142 -17.840 -19.931 1.00 52.91 99 SER A C 1
ATOM 785 O O . SER A 1 99 ? 13.180 -17.310 -20.325 1.00 52.91 99 SER A O 1
ATOM 787 N N . ASP A 1 100 ? 10.995 -17.164 -19.814 1.00 45.34 100 ASP A N 1
ATOM 788 C CA . ASP A 1 100 ? 10.844 -15.748 -20.138 1.00 45.34 100 ASP A CA 1
ATOM 789 C C . ASP A 1 100 ? 10.862 -14.874 -18.881 1.00 45.34 100 ASP A C 1
ATOM 791 O O . ASP A 1 100 ? 9.910 -14.820 -18.104 1.00 45.34 100 ASP A O 1
ATOM 795 N N . LYS A 1 101 ? 11.945 -14.106 -18.725 1.00 50.91 101 LYS A N 1
ATOM 796 C CA . LYS A 1 101 ? 12.088 -13.029 -17.730 1.00 50.91 101 LYS A CA 1
ATOM 797 C C . LYS A 1 101 ? 11.323 -11.767 -18.155 1.00 50.91 101 LYS A C 1
ATOM 799 O O . LYS A 1 101 ? 11.858 -10.661 -18.070 1.00 50.91 101 LYS A O 1
ATOM 804 N N . SER A 1 102 ? 10.116 -11.916 -18.697 1.00 48.41 102 SER A N 1
ATOM 805 C CA . SER A 1 102 ? 9.318 -10.771 -19.131 1.00 48.41 102 SER A CA 1
ATOM 806 C C . SER A 1 102 ? 8.425 -10.280 -17.978 1.00 48.41 102 SER A C 1
ATOM 808 O O . SER A 1 102 ? 7.681 -11.063 -17.389 1.00 48.41 102 SER A O 1
ATOM 810 N N . PRO A 1 103 ? 8.464 -8.980 -17.629 1.00 51.09 103 PRO A N 1
ATOM 811 C CA . PRO A 1 103 ? 7.717 -8.421 -16.495 1.00 51.09 103 PRO A CA 1
ATOM 812 C C . PRO A 1 103 ? 6.189 -8.380 -16.682 1.00 51.09 103 PRO A C 1
ATOM 814 O O . PRO A 1 103 ? 5.462 -7.965 -15.779 1.00 51.09 103 PRO A O 1
ATOM 817 N N . SER A 1 104 ? 5.696 -8.761 -17.862 1.00 50.56 104 SER A N 1
ATOM 818 C CA . SER A 1 104 ? 4.282 -8.744 -18.245 1.00 50.56 104 SER A CA 1
ATOM 819 C C . SER A 1 104 ? 3.624 -10.124 -18.252 1.00 50.56 104 SER A C 1
ATOM 821 O O . SER A 1 104 ? 2.429 -10.203 -18.526 1.00 50.56 104 SER A O 1
ATOM 823 N N . ALA A 1 105 ? 4.364 -11.204 -17.990 1.00 46.69 105 ALA A N 1
ATOM 824 C CA . ALA A 1 105 ? 3.778 -12.536 -17.946 1.00 46.69 105 ALA A CA 1
ATOM 825 C C . ALA A 1 105 ? 2.893 -12.683 -16.691 1.00 46.69 105 ALA A C 1
ATOM 827 O O . ALA A 1 105 ? 3.365 -12.400 -15.584 1.00 46.69 105 ALA A O 1
ATOM 828 N N . PRO A 1 106 ? 1.626 -13.115 -16.825 1.00 47.09 106 PRO A N 1
ATOM 829 C CA . PRO A 1 106 ? 0.868 -13.603 -15.687 1.00 47.09 106 PRO A CA 1
ATOM 830 C C . PRO A 1 106 ? 1.447 -14.972 -15.288 1.00 47.09 106 PRO A C 1
ATOM 832 O O . PRO A 1 106 ? 1.076 -15.999 -15.851 1.00 47.09 106 PRO A O 1
ATOM 835 N N . CYS A 1 107 ? 2.407 -14.970 -14.360 1.00 47.12 107 CYS A N 1
ATOM 836 C CA . CYS A 1 107 ? 2.243 -15.834 -13.194 1.00 47.12 107 CYS A CA 1
ATOM 837 C C . CYS A 1 107 ? 1.239 -15.079 -12.285 1.00 47.12 107 CYS A C 1
ATOM 839 O O . CYS A 1 107 ? 0.266 -15.712 -11.845 1.00 47.12 107 CYS A O 1
#

Sequence (107 aa):
MQTKDGKQERRNVGTPQGGPLSPVLANLFLHYALDRWLTVRHPDIPFCRYADDGILRCRSEREAQYLHSQLDMREVDPIAIHRDAQQTSILACVCPGCSDKSPSAPC

Secondary structure (DSSP, 8-state):
-B-TT--BPPPSSSPPTT-TTHHHHHHHHHIIIIIHHHHHH-TTS-EEEETTEEEE--SSHHHHHHHHHHHHHGGGSTTPPPP-TTT--------TT-----TT---

Radius of gyration: 18.25 Å; chains: 1; bounding box: 31×37×60 Å

Foldseek 3Di:
DQDPVRDDDDDPDADPPPDPCRQVVQVVLCCVLPVVCCCVVPVVWDKDDDRPDIDIQDLDPVRVVVVVVVLVVQCPPPSRDDDDPVPDDDDDDDDVPDPDSGSPDDD

pLDDT: mean 74.07, std 14.87, range [45.34, 91.56]

InterPro domains:
  IPR000477 Reverse transcriptase domain [PF00078] (8-68)
  IPR000477 Reverse transcriptase domain [PS50878] (1-107)
  IPR043502 DNA/RNA polymerase superfamily [SSF56672] (3-70)
  IPR051083 Group II Intron Splicing and Mobility/Defense [PTHR34047] (7-65)

Organism: NCBI:txid355591